Protein AF-A0A167UQI7-F1 (afdb_monomer_lite)

Foldseek 3Di:
DDDPVCVVPDDAQAAPPPRDGAPDDPPDPDNHHPVVVVVVPD

pLDDT: mean 84.57, std 9.11, range [52.31, 94.88]

Radius of gyration: 13.07 Å; chains: 1; bounding box: 27×23×35 Å

Sequence (42 aa):
MLSL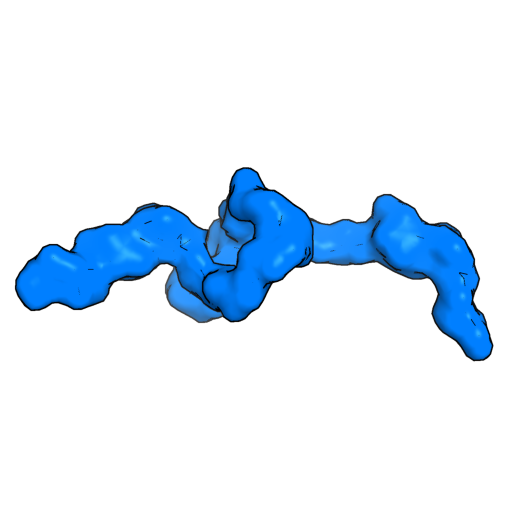EFYRNLPPKQCRECGEEIVEQHESYLYECEKCMGRHEE

Secondary structure (DSSP, 8-state):
---HHHHHTPPPPB-TTT--B--S-TT----S-HHHHTTS--

Structure (mmCIF, N/CA/C/O backbone):
data_AF-A0A167UQI7-F1
#
_entry.id   AF-A0A167UQI7-F1
#
loop_
_atom_site.group_PDB
_atom_site.id
_atom_site.type_symbol
_atom_site.label_atom_id
_atom_site.label_alt_id
_atom_site.label_comp_id
_atom_site.label_asym_id
_atom_site.label_entity_id
_atom_site.label_seq_id
_atom_site.pdbx_PDB_ins_code
_atom_site.Cartn_x
_atom_site.Cartn_y
_atom_site.Cartn_z
_atom_site.occupancy
_atom_site.B_iso_or_equiv
_atom_site.auth_seq_id
_atom_site.auth_comp_id
_atom_site.auth_asym_id
_atom_site.auth_atom_id
_atom_site.pdbx_PDB_model_num
ATOM 1 N N . MET A 1 1 ? 11.297 -15.194 -18.567 1.00 69.75 1 MET A N 1
ATOM 2 C CA . MET A 1 1 ? 11.901 -14.190 -17.665 1.00 69.75 1 MET A CA 1
ATOM 3 C C . MET A 1 1 ? 11.239 -12.858 -17.949 1.00 69.75 1 MET A C 1
ATOM 5 O O . MET A 1 1 ? 11.169 -12.492 -19.116 1.00 69.75 1 MET A O 1
ATOM 9 N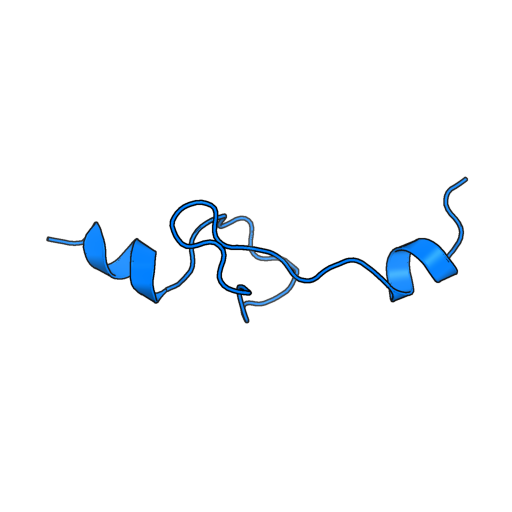 N . LEU A 1 2 ? 10.722 -12.177 -16.927 1.00 75.56 2 LEU A N 1
ATOM 10 C CA . LEU A 1 2 ? 10.301 -10.780 -17.059 1.00 75.56 2 LEU A CA 1
ATOM 11 C C . LEU A 1 2 ? 11.562 -9.920 -17.243 1.00 75.56 2 LEU A C 1
ATOM 13 O O . LEU A 1 2 ? 12.584 -10.187 -16.609 1.00 75.56 2 LEU A O 1
ATOM 17 N N . SER A 1 3 ? 11.530 -8.953 -18.160 1.00 86.50 3 SER A N 1
ATOM 18 C CA . SER A 1 3 ? 12.677 -8.083 -18.442 1.00 86.50 3 SER A CA 1
ATOM 19 C C . SER A 1 3 ? 12.856 -7.035 -17.336 1.00 86.50 3 SER A C 1
ATOM 21 O O . SER A 1 3 ? 11.897 -6.660 -16.671 1.00 86.50 3 SER A O 1
ATOM 23 N N . LEU A 1 4 ? 14.072 -6.506 -17.152 1.00 83.44 4 LEU A N 1
ATOM 24 C CA . LEU A 1 4 ? 14.311 -5.393 -16.215 1.00 83.44 4 LEU A CA 1
ATOM 25 C C . LEU A 1 4 ? 13.452 -4.155 -16.537 1.00 83.44 4 LEU A C 1
ATOM 27 O O . LEU A 1 4 ? 13.070 -3.423 -15.631 1.00 83.44 4 LEU A O 1
ATOM 31 N N . GLU A 1 5 ? 13.101 -3.958 -17.809 1.00 84.62 5 GLU A N 1
ATOM 32 C CA . GLU A 1 5 ? 12.184 -2.903 -18.260 1.00 84.62 5 GLU A CA 1
ATOM 33 C C . GLU A 1 5 ? 10.775 -3.030 -17.665 1.00 84.62 5 GLU A C 1
ATOM 35 O O . GLU A 1 5 ? 10.125 -2.018 -17.417 1.00 84.62 5 GLU A O 1
ATOM 40 N N . PHE A 1 6 ? 10.307 -4.253 -17.395 1.00 82.88 6 PHE A N 1
ATOM 41 C CA . PHE A 1 6 ? 9.011 -4.481 -16.751 1.00 82.88 6 PHE A CA 1
ATOM 42 C C . PHE A 1 6 ? 9.012 -3.967 -15.307 1.00 82.88 6 PHE A C 1
ATOM 44 O O . PHE A 1 6 ? 8.089 -3.276 -14.891 1.00 82.88 6 PHE A O 1
ATOM 51 N N . TYR A 1 7 ? 10.082 -4.250 -14.559 1.00 79.88 7 TYR A N 1
ATOM 52 C CA . TYR A 1 7 ? 10.198 -3.843 -13.157 1.00 79.88 7 TYR A CA 1
ATOM 53 C C . TYR A 1 7 ? 10.460 -2.342 -12.985 1.00 79.88 7 TYR A C 1
ATOM 55 O O . TYR A 1 7 ? 10.049 -1.764 -11.984 1.00 79.88 7 TYR A O 1
ATOM 63 N N . ARG A 1 8 ? 11.107 -1.695 -13.967 1.00 83.38 8 ARG A N 1
ATOM 64 C CA . ARG A 1 8 ? 11.325 -0.237 -13.978 1.00 83.38 8 ARG A CA 1
ATOM 65 C C . ARG A 1 8 ? 10.039 0.576 -14.123 1.00 83.38 8 ARG A C 1
ATOM 67 O O . ARG A 1 8 ? 10.024 1.735 -13.733 1.00 83.38 8 ARG A O 1
ATOM 74 N N . ASN A 1 9 ? 8.995 -0.023 -14.691 1.00 83.56 9 ASN A N 1
ATOM 75 C CA . ASN A 1 9 ? 7.732 0.641 -15.007 1.00 83.56 9 ASN A CA 1
ATOM 76 C C . ASN A 1 9 ? 6.556 -0.016 -14.274 1.00 83.56 9 ASN A C 1
ATOM 78 O O . ASN A 1 9 ? 5.448 -0.075 -14.813 1.00 83.56 9 ASN A O 1
ATOM 82 N N . LEU A 1 10 ? 6.794 -0.560 -13.074 1.00 84.56 10 LEU A N 1
ATOM 83 C CA . LEU A 1 10 ? 5.697 -1.080 -12.269 1.00 84.56 10 LEU A CA 1
ATOM 84 C C . LEU A 1 10 ? 4.724 0.055 -11.947 1.00 84.56 10 LEU A C 1
ATOM 86 O O . LEU A 1 10 ? 5.162 1.151 -11.585 1.00 84.56 10 LEU A O 1
ATOM 90 N N . PRO A 1 11 ? 3.413 -0.192 -12.092 1.00 87.25 11 PRO A N 1
ATOM 91 C CA . PRO A 1 11 ? 2.430 0.798 -11.720 1.00 87.25 11 PRO A CA 1
ATOM 92 C C . PRO A 1 11 ? 2.557 1.105 -10.224 1.00 87.25 11 PRO A C 1
ATOM 94 O O . PRO A 1 11 ? 2.915 0.220 -9.436 1.00 87.25 11 PRO A O 1
ATOM 97 N N . PRO A 1 12 ? 2.244 2.343 -9.826 1.00 89.25 12 PRO A N 1
ATOM 98 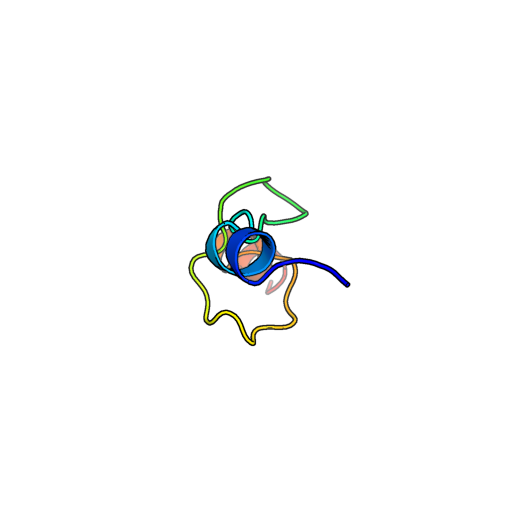C CA . PRO A 1 12 ? 2.197 2.697 -8.424 1.00 89.25 12 PRO A CA 1
ATOM 99 C C . PRO A 1 12 ? 1.158 1.843 -7.696 1.00 89.25 12 PRO A C 1
ATOM 101 O O . PRO A 1 12 ? 0.153 1.399 -8.262 1.00 89.25 12 PRO A O 1
ATOM 104 N N . LYS A 1 13 ? 1.403 1.612 -6.411 1.00 90.12 13 LYS A N 1
ATOM 105 C CA . LYS A 1 13 ? 0.497 0.861 -5.548 1.00 90.12 13 LYS A CA 1
ATOM 106 C C . LYS A 1 13 ? -0.791 1.661 -5.343 1.00 90.12 13 LYS A C 1
ATOM 108 O O . LYS A 1 13 ? -0.729 2.849 -5.050 1.00 90.12 13 LYS A O 1
ATOM 113 N N . GLN A 1 14 ? -1.947 1.017 -5.475 1.00 94.06 14 GLN A N 1
ATOM 114 C CA . GLN A 1 14 ? -3.254 1.664 -5.325 1.00 94.06 14 GLN A CA 1
ATOM 115 C C . GLN A 1 14 ? -3.975 1.184 -4.067 1.00 94.06 14 GLN A C 1
ATOM 117 O O . GLN A 1 14 ? -3.941 -0.001 -3.732 1.00 94.06 14 GLN A O 1
ATOM 122 N N . CYS A 1 15 ? -4.646 2.112 -3.389 1.00 93.81 15 CYS A N 1
ATOM 123 C CA . CYS A 1 15 ? -5.489 1.832 -2.235 1.00 93.81 15 CYS A CA 1
ATOM 124 C C . CYS A 1 15 ? -6.698 0.997 -2.656 1.00 93.81 15 CYS A C 1
ATOM 126 O O . CYS A 1 15 ? -7.448 1.400 -3.546 1.00 93.81 15 CYS A O 1
ATOM 128 N N . ARG A 1 16 ? -6.936 -0.132 -1.982 1.00 94.12 16 ARG A N 1
ATOM 129 C CA . ARG A 1 16 ? -8.091 -0.996 -2.265 1.00 94.12 16 ARG A CA 1
ATOM 130 C C . ARG A 1 16 ? -9.429 -0.310 -1.977 1.00 94.12 16 ARG A C 1
ATOM 132 O O . ARG A 1 16 ? -10.419 -0.618 -2.627 1.00 94.12 16 ARG A O 1
ATOM 139 N N . GLU A 1 17 ? -9.448 0.619 -1.026 1.00 94.88 17 GLU A N 1
ATOM 140 C CA . GLU A 1 17 ? -10.683 1.250 -0.556 1.00 94.88 17 GLU A CA 1
ATOM 141 C C . GLU A 1 17 ? -11.058 2.496 -1.373 1.00 94.88 17 GLU A C 1
ATOM 143 O O . GLU A 1 17 ? -12.230 2.712 -1.665 1.00 94.88 17 GLU A O 1
ATOM 148 N N . CYS A 1 18 ? -1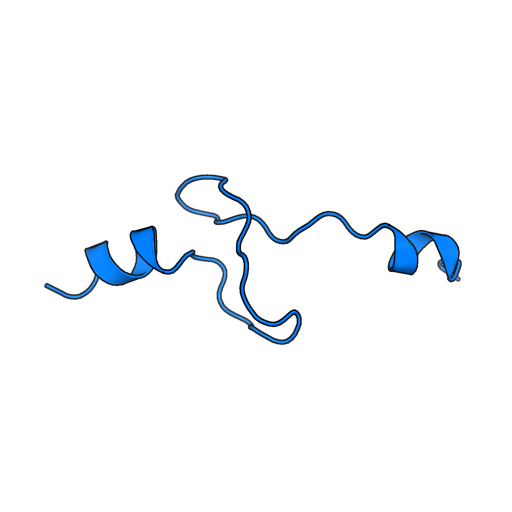0.082 3.327 -1.765 1.00 94.12 18 CYS A N 1
ATOM 149 C CA . CYS A 1 18 ? -10.358 4.583 -2.479 1.00 94.12 18 CYS A CA 1
ATOM 150 C C . CYS A 1 18 ? -9.713 4.705 -3.867 1.00 94.12 18 CYS A C 1
ATOM 152 O O . CYS A 1 18 ? -9.974 5.686 -4.556 1.00 94.12 18 CYS A O 1
ATOM 154 N N . GLY A 1 19 ? -8.864 3.758 -4.276 1.00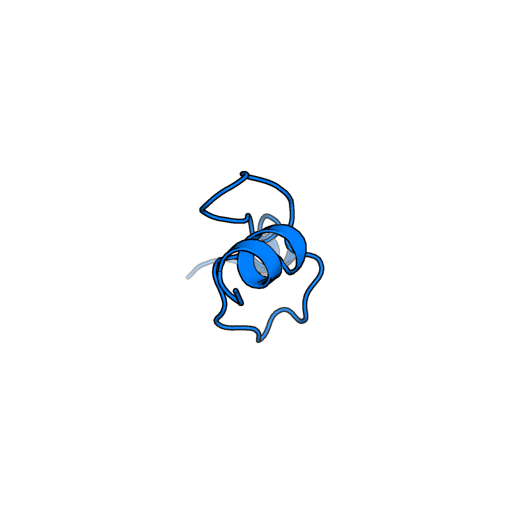 93.50 19 GLY A N 1
ATOM 155 C CA . GLY A 1 19 ? -8.189 3.762 -5.581 1.00 93.50 19 GLY A CA 1
ATOM 156 C C . GLY A 1 19 ? -7.048 4.774 -5.736 1.00 93.50 19 GLY A C 1
ATOM 157 O O . GLY A 1 19 ? -6.412 4.811 -6.785 1.00 93.50 19 GLY A O 1
ATOM 158 N N . GLU A 1 20 ? -6.770 5.585 -4.713 1.00 93.25 20 GLU A N 1
ATOM 159 C CA . GLU A 1 20 ? -5.672 6.559 -4.729 1.00 93.25 20 GLU A CA 1
ATOM 160 C C . GLU A 1 20 ? -4.310 5.857 -4.738 1.00 93.25 20 GLU A C 1
ATOM 162 O O . GLU A 1 20 ? -4.152 4.786 -4.145 1.00 93.25 20 GLU A O 1
ATOM 167 N N . GLU A 1 21 ? -3.315 6.492 -5.353 1.00 93.12 21 GLU A N 1
ATOM 168 C CA . GLU A 1 21 ? -1.915 6.107 -5.210 1.00 93.12 21 GLU A CA 1
ATOM 169 C C . GLU A 1 21 ? -1.480 6.127 -3.733 1.00 93.12 21 GLU A C 1
ATOM 171 O O . GLU A 1 21 ? -1.687 7.100 -3.003 1.00 93.12 21 GLU A O 1
ATOM 176 N N . ILE A 1 22 ? -0.876 5.024 -3.292 1.00 92.44 22 ILE A N 1
ATOM 177 C CA . ILE A 1 22 ? -0.266 4.880 -1.974 1.00 92.44 22 ILE A CA 1
ATOM 178 C C . ILE A 1 22 ? 1.188 5.354 -2.080 1.00 92.44 22 ILE A C 1
ATOM 180 O O . ILE A 1 22 ? 2.013 4.685 -2.697 1.00 92.44 22 ILE A O 1
ATOM 184 N N . VAL A 1 23 ? 1.506 6.484 -1.441 1.00 86.06 23 VAL A N 1
ATOM 185 C CA . VAL A 1 23 ? 2.836 7.141 -1.466 1.00 86.06 23 VAL A CA 1
ATOM 186 C C . VAL A 1 23 ? 3.781 6.582 -0.379 1.00 86.06 23 VAL A C 1
ATOM 188 O O . VAL A 1 23 ? 4.702 7.244 0.087 1.00 86.06 23 VAL A O 1
ATOM 191 N N . GLU A 1 24 ? 3.539 5.354 0.076 1.00 79.88 24 GLU A N 1
ATOM 192 C CA . GLU A 1 24 ? 4.340 4.695 1.114 1.00 79.88 24 GLU A CA 1
ATOM 193 C C . GLU A 1 24 ? 5.620 4.071 0.540 1.00 79.88 24 GLU A C 1
ATOM 195 O O . GLU A 1 24 ? 5.785 3.918 -0.672 1.00 79.88 24 GLU A O 1
ATOM 200 N N . GLN A 1 25 ? 6.519 3.628 1.426 1.00 75.19 25 GLN A N 1
ATOM 201 C CA . GLN A 1 25 ? 7.676 2.826 1.030 1.00 75.19 25 GLN A CA 1
ATOM 202 C C . GLN A 1 25 ? 7.228 1.596 0.225 1.00 75.19 25 GLN A C 1
ATOM 204 O O . GLN A 1 25 ? 6.302 0.889 0.621 1.00 75.19 25 GLN A O 1
ATOM 209 N N . HIS A 1 26 ? 7.939 1.292 -0.864 1.00 69.38 26 HIS A N 1
ATOM 210 C CA . HIS A 1 26 ? 7.636 0.166 -1.761 1.00 69.38 26 HIS A CA 1
ATOM 211 C C . HIS A 1 26 ? 7.613 -1.207 -1.043 1.00 69.38 26 HIS A C 1
ATOM 213 O O . HIS A 1 26 ? 7.038 -2.166 -1.546 1.00 69.38 26 HIS A O 1
ATOM 219 N N . GLU A 1 27 ? 8.214 -1.308 0.146 1.00 76.62 27 GLU A N 1
ATOM 220 C CA . GLU A 1 27 ? 8.221 -2.511 0.993 1.00 76.62 27 GLU A CA 1
ATOM 221 C C . GLU A 1 27 ? 6.985 -2.647 1.903 1.00 76.62 27 GLU A C 1
ATOM 223 O O . GLU A 1 27 ? 6.811 -3.675 2.555 1.00 76.62 27 GLU A O 1
ATOM 228 N N . SER A 1 28 ? 6.116 -1.633 1.963 1.00 81.69 28 SER A N 1
ATOM 229 C CA . SER A 1 28 ? 4.882 -1.687 2.750 1.00 81.69 28 SER A CA 1
ATOM 230 C C . SER A 1 28 ? 3.962 -2.800 2.237 1.00 81.69 28 SER A C 1
ATOM 232 O O . SER A 1 28 ? 3.594 -2.825 1.059 1.00 81.69 28 SER A O 1
ATOM 234 N N . TYR A 1 29 ? 3.517 -3.681 3.136 1.00 82.62 29 TYR A N 1
ATOM 235 C CA . TYR A 1 29 ? 2.526 -4.726 2.845 1.00 82.62 29 TYR A CA 1
ATOM 236 C C . TYR A 1 29 ? 1.067 -4.242 2.971 1.00 82.62 29 TYR A C 1
ATOM 238 O O . TYR A 1 29 ? 0.148 -5.036 2.782 1.00 82.62 29 TYR A O 1
ATOM 246 N N . LEU A 1 30 ? 0.830 -2.966 3.296 1.00 87.88 30 LEU A N 1
ATOM 247 C CA . LEU A 1 30 ? -0.513 -2.423 3.554 1.00 87.88 30 LEU A CA 1
ATOM 248 C C . LEU A 1 30 ? -1.253 -2.105 2.254 1.00 87.88 30 LEU A C 1
ATOM 250 O O . LEU A 1 30 ? -0.702 -1.438 1.398 1.00 87.88 30 LEU A O 1
ATOM 254 N N . TYR A 1 31 ? -2.501 -2.522 2.068 1.00 90.06 31 TYR A N 1
ATOM 255 C CA . TYR A 1 31 ? -3.236 -2.253 0.815 1.00 90.06 31 TYR A CA 1
ATOM 256 C C . TYR A 1 31 ? -4.160 -1.032 0.894 1.00 90.06 31 TYR A C 1
ATOM 258 O O . TYR A 1 31 ? -4.937 -0.773 -0.025 1.00 90.06 31 TYR A O 1
ATOM 266 N N . GLU A 1 32 ? -4.074 -0.279 1.984 1.00 92.25 32 GLU A N 1
ATOM 267 C CA . GLU A 1 32 ? -4.910 0.877 2.281 1.00 92.25 32 GLU A CA 1
ATOM 268 C C . GLU A 1 32 ? -4.023 2.100 2.497 1.00 92.25 32 GLU A C 1
ATOM 270 O O . GLU A 1 32 ? -2.936 1.982 3.049 1.00 92.25 32 GLU A O 1
ATOM 275 N N . CYS A 1 33 ? -4.461 3.272 2.037 1.00 91.38 33 CYS A N 1
ATOM 276 C CA . CYS A 1 33 ? -3.732 4.515 2.275 1.00 91.38 33 CYS A CA 1
ATOM 277 C C . CYS A 1 33 ? -3.997 5.045 3.690 1.00 91.38 33 CYS A C 1
ATOM 279 O O . CYS A 1 33 ? -5.039 4.754 4.280 1.00 91.38 33 CYS A O 1
ATOM 281 N N . GLU A 1 34 ? -3.114 5.912 4.192 1.00 88.38 34 GLU A N 1
ATOM 282 C CA . GLU A 1 34 ? -3.237 6.546 5.518 1.00 88.38 34 GLU A CA 1
ATOM 283 C C . GLU A 1 34 ? -4.617 7.183 5.755 1.00 88.38 34 GLU A C 1
ATOM 285 O O . GLU A 1 34 ? -5.193 7.069 6.836 1.00 88.38 34 GLU A O 1
ATOM 290 N N . LYS A 1 35 ? -5.202 7.784 4.707 1.00 88.94 35 LYS A N 1
ATOM 291 C CA . LYS A 1 35 ? -6.543 8.391 4.750 1.00 88.94 35 LYS A CA 1
ATOM 292 C C . LYS A 1 35 ? -7.647 7.375 5.054 1.00 88.94 35 LYS A C 1
ATOM 294 O O . LYS A 1 35 ? -8.629 7.744 5.689 1.00 88.94 35 LYS A O 1
ATOM 299 N N . CYS A 1 36 ? -7.544 6.152 4.533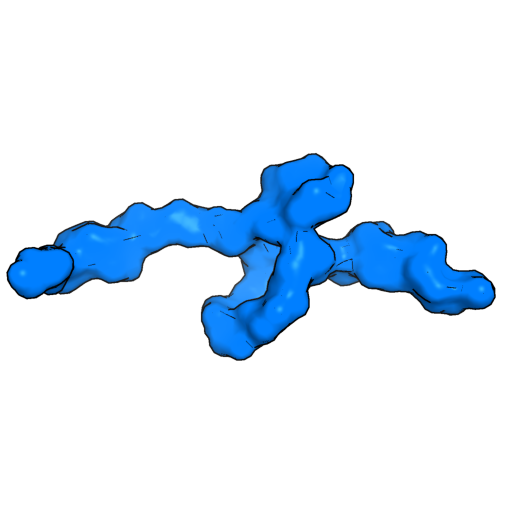 1.00 91.94 36 CYS A N 1
ATOM 300 C CA . CYS A 1 36 ? -8.539 5.101 4.755 1.00 91.94 36 CYS A CA 1
ATOM 301 C C . CYS A 1 36 ? -8.268 4.351 6.058 1.00 91.94 36 CYS A C 1
ATOM 303 O O . CYS A 1 36 ? -9.214 4.114 6.801 1.00 91.94 36 CYS A O 1
ATOM 305 N N . MET A 1 37 ? -6.998 4.093 6.386 1.00 88.94 37 MET A N 1
ATOM 306 C CA . MET A 1 37 ? -6.619 3.470 7.657 1.00 88.94 37 MET A CA 1
ATOM 307 C C . MET A 1 37 ? -7.119 4.283 8.859 1.00 88.94 37 MET A C 1
ATOM 309 O O . MET A 1 37 ? -7.761 3.726 9.744 1.00 88.94 37 MET A O 1
ATOM 313 N N . GLY A 1 38 ? -6.962 5.612 8.834 1.00 86.88 38 GLY A N 1
ATOM 314 C CA . GLY A 1 38 ? -7.463 6.488 9.901 1.00 86.88 38 GLY A CA 1
ATOM 315 C C . GLY A 1 38 ? -8.992 6.529 10.055 1.00 86.88 38 GLY A C 1
ATOM 316 O O . GLY A 1 38 ? -9.480 7.070 11.039 1.00 86.88 38 GLY A O 1
ATOM 317 N N . ARG A 1 39 ? -9.773 5.966 9.117 1.00 82.81 39 ARG A N 1
ATOM 318 C CA . ARG A 1 39 ? -11.241 5.829 9.262 1.00 82.81 39 ARG A CA 1
ATOM 319 C C . ARG A 1 39 ? -11.646 4.610 10.087 1.00 82.81 39 ARG A C 1
ATOM 321 O O . ARG A 1 39 ? -12.802 4.521 10.484 1.00 82.81 39 ARG A O 1
ATOM 328 N N . HIS A 1 40 ? -10.731 3.662 10.285 1.00 70.06 40 HIS A N 1
ATOM 329 C CA . HIS A 1 40 ? -10.976 2.434 11.038 1.00 70.06 40 HIS A CA 1
ATOM 330 C C . HIS A 1 40 ? -10.541 2.532 12.509 1.00 70.06 40 HIS A C 1
ATOM 332 O O . HIS A 1 40 ? -10.816 1.610 13.270 1.00 70.06 40 HIS A O 1
ATOM 338 N N . GLU A 1 41 ? -9.881 3.621 12.912 1.00 64.44 41 GLU A N 1
ATOM 339 C CA . GLU A 1 41 ? -9.317 3.813 14.257 1.00 64.44 41 GLU A CA 1
ATOM 340 C C . GLU A 1 41 ? -10.225 4.621 15.217 1.00 64.44 41 GLU A C 1
ATOM 342 O O . GLU A 1 41 ? -9.717 5.358 16.061 1.00 64.44 41 GLU A O 1
ATOM 347 N N . GLU A 1 42 ? -11.555 4.474 15.128 1.00 52.31 42 GLU A N 1
ATOM 348 C CA . GLU A 1 42 ? -12.501 4.947 16.169 1.00 52.31 42 GLU A CA 1
ATOM 349 C C . GLU A 1 42 ? -12.908 3.839 17.153 1.00 52.31 42 GLU A C 1
ATOM 351 O O . GLU A 1 42 ? -13.366 2.764 16.698 1.00 52.31 42 GLU A O 1
#